Protein AF-A0A944A9G7-F1 (afdb_monomer_lite)

Secondary structure (DSSP, 8-state):
--HHHHHHHHHHHHHHHHHHHHHHHS--HHHHHHHHHSTTHHHHHHHHHHHHHHHH-GGGHHHHHHHHHHTHHHHHHHHHHGGG--SSS--THHHHHHHHHHHHHHHHHHHH-HHHHHHHHHHHHHHHT-

Foldseek 3Di:
DDPVLVVLLVLLLVLQQLLLVLLVQVPPVVSVVVCVVPPCVSVVVSVVLSVCCVPVPVPQSNQLSVLSVLSNQLSVLCVVLVVVDDPDDDDPSVVVNVVSVVSNVSSVCCNVCVVVVVVVVVVVVVVVVD

pLDDT: mean 78.4, std 8.63, range [53.16, 88.94]

Structure (mmCIF, N/CA/C/O backbone):
data_AF-A0A944A9G7-F1
#
_entry.id   AF-A0A944A9G7-F1
#
loop_
_atom_site.group_PDB
_atom_site.id
_atom_site.type_symbol
_atom_site.label_atom_id
_atom_site.label_alt_id
_atom_site.label_comp_id
_atom_site.label_asym_id
_atom_site.label_entity_id
_atom_site.label_seq_id
_atom_site.pdbx_PDB_ins_code
_atom_site.Cartn_x
_atom_site.Cartn_y
_atom_site.Cartn_z
_atom_site.occupancy
_atom_site.B_iso_or_equiv
_atom_site.auth_seq_id
_atom_site.auth_comp_id
_atom_site.auth_asym_id
_atom_site.auth_atom_id
_atom_site.pdbx_PDB_model_num
ATOM 1 N N . MET A 1 1 ? 17.411 5.185 17.569 1.00 58.44 1 MET A N 1
ATOM 2 C CA . MET A 1 1 ? 16.848 4.687 16.290 1.00 58.44 1 MET A CA 1
ATOM 3 C C . MET A 1 1 ? 16.999 5.786 15.246 1.00 58.44 1 MET A C 1
ATOM 5 O O . MET A 1 1 ? 16.689 6.924 15.556 1.00 58.44 1 MET A O 1
ATOM 9 N N . ASN A 1 2 ? 17.553 5.485 14.067 1.00 80.62 2 ASN A N 1
ATOM 10 C CA . ASN A 1 2 ? 17.915 6.496 13.061 1.00 80.62 2 ASN A CA 1
ATOM 11 C C . ASN A 1 2 ? 16.661 7.171 12.461 1.00 80.62 2 ASN A C 1
ATOM 13 O O . ASN A 1 2 ? 15.712 6.462 12.126 1.00 80.62 2 ASN A O 1
ATOM 17 N N . CYS A 1 3 ? 16.662 8.500 12.279 1.00 79.81 3 CYS A N 1
ATOM 18 C CA . CYS A 1 3 ? 15.492 9.278 11.823 1.00 79.81 3 CYS A CA 1
ATOM 19 C C . CYS A 1 3 ? 14.897 8.744 10.501 1.00 79.81 3 CYS A C 1
ATOM 21 O O . CYS A 1 3 ? 13.689 8.560 10.375 1.00 79.81 3 CYS A O 1
ATOM 23 N N . LYS A 1 4 ? 15.762 8.341 9.558 1.00 79.88 4 LYS A N 1
ATOM 24 C CA . LYS A 1 4 ? 15.356 7.698 8.296 1.00 79.88 4 LYS A CA 1
ATOM 25 C C . LYS A 1 4 ? 14.558 6.407 8.507 1.00 79.88 4 LYS A C 1
ATOM 27 O O . LYS A 1 4 ? 13.563 6.188 7.832 1.00 79.88 4 LYS A O 1
ATOM 32 N N . LYS A 1 5 ? 14.969 5.565 9.461 1.00 80.06 5 LYS A N 1
ATOM 33 C CA . LYS A 1 5 ? 14.304 4.286 9.750 1.00 80.06 5 LYS A CA 1
ATOM 34 C C . LYS A 1 5 ? 12.924 4.510 10.368 1.00 80.06 5 LYS A C 1
ATOM 36 O O . LYS A 1 5 ? 11.987 3.814 10.000 1.00 80.06 5 LYS A O 1
ATOM 41 N N . LEU A 1 6 ? 12.801 5.494 11.264 1.00 84.56 6 LEU A N 1
ATOM 42 C CA . LEU A 1 6 ? 11.517 5.883 11.854 1.00 84.56 6 LEU A CA 1
ATOM 43 C C . LEU A 1 6 ? 10.536 6.352 10.769 1.00 84.56 6 LEU A C 1
ATOM 45 O O . LEU A 1 6 ? 9.399 5.891 10.735 1.00 84.56 6 LEU A O 1
ATOM 49 N N . LEU A 1 7 ? 11.004 7.199 9.847 1.00 86.50 7 LEU A N 1
ATOM 50 C CA . LEU A 1 7 ? 10.200 7.673 8.723 1.00 86.50 7 LEU A CA 1
ATOM 51 C C . LEU A 1 7 ? 9.721 6.514 7.839 1.00 86.50 7 LEU A C 1
ATOM 53 O O . LEU A 1 7 ? 8.541 6.439 7.521 1.00 86.50 7 LEU A O 1
ATOM 57 N N . THR A 1 8 ? 10.598 5.573 7.475 1.00 84.12 8 THR A N 1
ATOM 58 C CA . THR A 1 8 ? 10.186 4.429 6.645 1.00 84.12 8 THR A CA 1
ATOM 59 C C . THR A 1 8 ? 9.179 3.529 7.361 1.00 84.12 8 THR A C 1
ATOM 61 O O . THR A 1 8 ? 8.2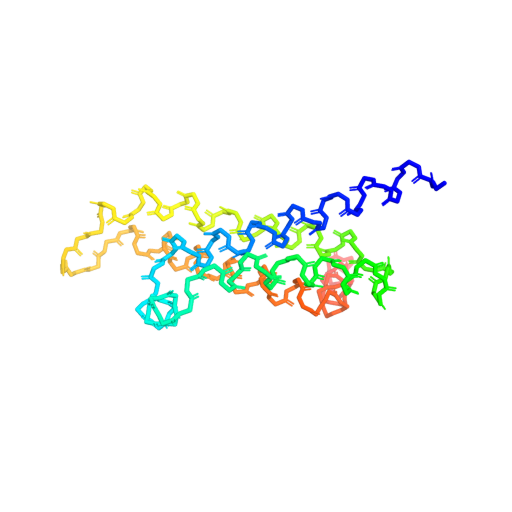31 3.067 6.736 1.00 84.12 8 THR A O 1
ATOM 64 N N . VAL A 1 9 ? 9.342 3.302 8.667 1.00 86.25 9 VAL A N 1
ATOM 65 C CA . VAL A 1 9 ? 8.376 2.537 9.475 1.00 86.25 9 VAL A CA 1
ATOM 66 C C . VAL A 1 9 ? 7.010 3.216 9.482 1.00 86.25 9 VAL A C 1
ATOM 68 O O . VAL A 1 9 ? 6.001 2.555 9.255 1.00 86.25 9 VAL A O 1
ATOM 71 N N . PHE A 1 10 ? 6.982 4.533 9.682 1.00 88.88 10 PHE A N 1
ATOM 72 C CA . PHE A 1 10 ? 5.751 5.315 9.640 1.00 88.88 10 PHE A CA 1
ATOM 73 C C . PHE A 1 10 ? 5.061 5.228 8.271 1.00 88.88 10 PHE A C 1
ATOM 75 O O . PHE A 1 10 ? 3.865 4.964 8.200 1.00 88.88 10 PHE A O 1
ATOM 82 N N . LEU A 1 11 ? 5.820 5.361 7.180 1.00 88.94 11 LEU A N 1
ATOM 83 C CA . LEU A 1 11 ? 5.282 5.248 5.822 1.00 88.94 11 LEU A CA 1
ATOM 84 C C . LEU A 1 11 ? 4.752 3.839 5.507 1.00 88.94 11 LEU A C 1
ATOM 86 O O . LEU A 1 11 ? 3.742 3.708 4.825 1.00 88.94 11 LEU A O 1
ATOM 90 N N . VAL A 1 12 ? 5.392 2.781 6.017 1.00 86.81 12 VAL A N 1
ATOM 91 C CA . VAL A 1 12 ? 4.894 1.401 5.866 1.00 86.81 12 VAL A CA 1
ATOM 92 C C . VAL A 1 12 ? 3.622 1.171 6.673 1.00 86.81 12 VAL A C 1
ATOM 94 O O . VAL A 1 12 ? 2.711 0.509 6.183 1.00 86.81 12 VAL A O 1
ATOM 97 N N . ALA A 1 13 ? 3.538 1.722 7.886 1.00 88.31 13 ALA A N 1
ATOM 98 C CA . ALA A 1 13 ? 2.310 1.675 8.667 1.00 88.31 13 ALA A CA 1
ATOM 99 C C . ALA A 1 13 ? 1.168 2.338 7.890 1.00 88.31 13 ALA A C 1
ATOM 101 O O . ALA A 1 13 ? 0.152 1.699 7.627 1.00 88.31 13 ALA A O 1
ATOM 102 N N . LEU A 1 14 ? 1.376 3.576 7.428 1.00 88.50 14 LEU A N 1
ATOM 103 C CA . LEU A 1 14 ? 0.407 4.284 6.593 1.00 88.50 14 LEU A CA 1
ATOM 104 C C . LEU A 1 14 ? 0.000 3.471 5.359 1.00 88.50 14 LEU A C 1
ATOM 106 O O . LEU A 1 14 ? -1.189 3.349 5.094 1.00 88.50 14 LEU A O 1
ATOM 110 N N . ALA A 1 15 ? 0.952 2.844 4.662 1.00 87.62 15 ALA A N 1
ATOM 111 C CA . ALA A 1 15 ? 0.675 1.983 3.514 1.00 87.62 15 ALA A CA 1
ATOM 112 C C . ALA A 1 15 ? -0.285 0.825 3.840 1.00 87.62 15 ALA A C 1
ATOM 114 O O . ALA A 1 15 ? -1.219 0.574 3.081 1.00 87.62 15 ALA A O 1
ATOM 115 N N . TRP A 1 16 ? -0.100 0.132 4.967 1.00 88.50 16 TRP A N 1
ATOM 116 C CA . TRP A 1 16 ? -0.999 -0.952 5.382 1.00 88.50 16 TRP A CA 1
ATOM 117 C C . TRP A 1 16 ? -2.385 -0.459 5.777 1.00 88.50 16 TRP A C 1
ATOM 119 O O . TRP A 1 16 ? -3.383 -1.079 5.412 1.00 88.50 16 TRP A O 1
ATOM 129 N N . PHE A 1 17 ? -2.454 0.661 6.493 1.00 87.69 17 PHE A N 1
ATOM 130 C CA . PHE A 1 17 ? -3.729 1.280 6.843 1.00 87.69 17 PHE A CA 1
ATOM 131 C C . PHE A 1 17 ? -4.468 1.802 5.603 1.00 87.69 17 PHE A C 1
ATOM 133 O O . PHE A 1 17 ? -5.687 1.667 5.523 1.00 87.69 17 PHE A O 1
ATOM 140 N N . TRP A 1 18 ? -3.750 2.305 4.597 1.00 85.31 18 TRP A N 1
ATOM 141 C CA . TRP A 1 18 ? -4.332 2.672 3.306 1.00 85.31 18 TRP A CA 1
ATOM 142 C C . TRP A 1 18 ? -4.824 1.469 2.517 1.00 85.31 18 TRP A C 1
ATOM 144 O O . TRP A 1 18 ? -5.927 1.526 1.990 1.00 85.31 18 TRP A O 1
ATOM 154 N N . ALA A 1 19 ? -4.076 0.368 2.480 1.00 82.12 19 ALA A N 1
ATOM 155 C CA . ALA A 1 19 ? -4.548 -0.861 1.847 1.00 82.12 19 ALA A CA 1
ATOM 156 C C . ALA A 1 19 ? -5.839 -1.377 2.511 1.00 82.12 19 ALA A C 1
ATOM 158 O O . ALA A 1 19 ? -6.777 -1.766 1.823 1.00 82.12 19 ALA A O 1
ATOM 159 N N . ALA A 1 20 ? -5.930 -1.318 3.845 1.00 83.12 20 ALA A N 1
ATOM 160 C CA . ALA A 1 20 ? -7.163 -1.660 4.553 1.00 83.12 20 ALA A CA 1
ATOM 161 C C . ALA A 1 20 ? -8.318 -0.698 4.237 1.00 83.12 20 ALA A C 1
ATOM 163 O O . ALA A 1 20 ? -9.444 -1.156 4.053 1.00 83.12 20 ALA A O 1
ATOM 164 N N . TYR A 1 21 ? -8.051 0.607 4.141 1.00 81.38 21 TYR A N 1
ATOM 165 C CA . TYR A 1 21 ? -9.037 1.605 3.719 1.00 81.38 21 TYR A CA 1
ATOM 166 C C . TYR A 1 21 ? -9.530 1.365 2.287 1.00 81.38 21 TYR A C 1
ATOM 168 O O . TYR A 1 21 ? -10.729 1.417 2.024 1.00 81.38 21 TYR A O 1
ATOM 176 N N . GLU A 1 22 ? -8.625 1.064 1.361 1.00 76.62 22 GLU A N 1
ATOM 177 C CA . GLU A 1 22 ? -8.954 0.786 -0.033 1.00 76.62 22 GLU A CA 1
ATOM 178 C C . GLU A 1 22 ? -9.822 -0.476 -0.147 1.00 76.62 22 GLU A C 1
ATOM 180 O O . GLU A 1 22 ? -10.922 -0.424 -0.693 1.00 76.62 22 GLU A O 1
ATOM 185 N N . CYS A 1 23 ? -9.431 -1.566 0.517 1.00 76.00 23 CYS A N 1
ATOM 186 C CA . CYS A 1 23 ? -10.246 -2.780 0.594 1.00 76.00 23 CYS A CA 1
ATOM 187 C C . CYS A 1 23 ? -11.623 -2.549 1.251 1.00 76.00 23 CYS A C 1
ATOM 189 O O . CYS A 1 23 ? -12.580 -3.243 0.918 1.00 76.00 23 CYS A O 1
ATOM 191 N N . HIS A 1 24 ? -11.744 -1.575 2.161 1.00 74.69 24 HIS A N 1
ATOM 192 C CA . HIS A 1 24 ? -13.022 -1.186 2.768 1.00 74.69 24 HIS A CA 1
ATOM 193 C C . HIS A 1 24 ? -13.893 -0.356 1.813 1.00 74.69 24 HIS A C 1
ATOM 195 O O . HIS A 1 24 ? -15.112 -0.472 1.822 1.00 74.69 24 HIS A O 1
ATOM 201 N N . THR A 1 25 ? -13.284 0.503 0.997 1.00 71.50 25 THR A N 1
ATOM 202 C CA . THR A 1 25 ? -14.000 1.486 0.166 1.00 71.50 25 THR A CA 1
ATOM 203 C C . THR A 1 25 ? -14.350 0.985 -1.227 1.00 71.50 25 THR A C 1
ATOM 205 O O . THR A 1 25 ? -15.370 1.402 -1.779 1.00 71.50 25 THR A O 1
ATOM 208 N N . ILE A 1 26 ? -13.548 0.089 -1.808 1.00 65.94 26 ILE A N 1
ATOM 209 C CA . ILE A 1 26 ? -13.808 -0.425 -3.157 1.00 65.94 26 ILE A CA 1
ATOM 210 C C . ILE A 1 26 ? -15.098 -1.245 -3.194 1.00 65.94 26 ILE A C 1
ATOM 212 O O . ILE A 1 26 ? -15.784 -1.227 -4.216 1.00 65.94 26 ILE A O 1
ATOM 216 N N . GLY A 1 27 ? -15.513 -1.867 -2.085 1.00 56.41 27 GLY A N 1
ATOM 217 C CA . GLY A 1 27 ? -16.805 -2.554 -2.009 1.00 56.41 27 GLY A CA 1
ATOM 218 C C . GLY A 1 27 ? -16.973 -3.552 -3.155 1.00 56.41 27 GLY A C 1
ATOM 219 O O . GLY A 1 27 ? -17.962 -3.500 -3.886 1.00 56.41 27 GLY A O 1
ATOM 220 N N . ILE A 1 28 ? -15.940 -4.372 -3.383 1.00 62.75 28 ILE A N 1
ATOM 221 C CA . ILE A 1 28 ? -16.060 -5.586 -4.193 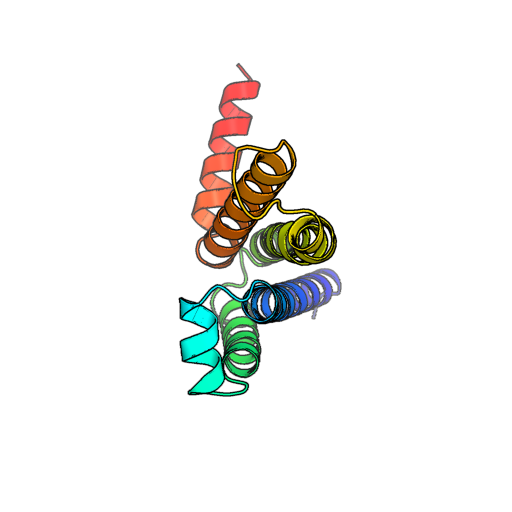1.00 62.75 28 ILE A CA 1
ATOM 222 C C . ILE A 1 28 ? -16.975 -6.508 -3.393 1.00 62.75 28 ILE A C 1
ATOM 224 O O . ILE A 1 28 ? -16.682 -6.760 -2.226 1.00 62.75 28 ILE A O 1
ATOM 228 N N . ASP A 1 29 ? -18.030 -7.046 -4.002 1.00 56.47 29 ASP A N 1
ATOM 229 C CA . ASP A 1 29 ? -19.043 -7.858 -3.305 1.00 56.47 29 ASP A CA 1
ATOM 230 C C . ASP A 1 29 ? -18.441 -8.981 -2.439 1.00 56.47 29 ASP A C 1
ATOM 232 O O . ASP A 1 29 ? -18.927 -9.277 -1.348 1.00 56.47 29 ASP A O 1
ATOM 236 N N . VAL A 1 30 ? -17.321 -9.561 -2.885 1.00 55.72 30 VAL A N 1
ATOM 237 C CA . VAL A 1 30 ? -16.555 -10.578 -2.147 1.00 55.72 30 VAL A CA 1
ATOM 238 C C . VAL A 1 30 ? -15.970 -10.032 -0.837 1.00 55.72 30 VAL A C 1
ATOM 240 O O . VAL A 1 30 ? -16.065 -10.687 0.203 1.00 55.72 30 VAL A O 1
ATOM 243 N N . PHE A 1 31 ? -15.381 -8.834 -0.862 1.00 57.94 31 PHE A N 1
ATOM 244 C CA . PHE A 1 31 ? -14.862 -8.180 0.340 1.00 57.94 31 PHE A CA 1
ATOM 245 C C . PHE A 1 31 ? -15.994 -7.638 1.211 1.00 57.94 31 PHE A C 1
ATOM 247 O O . PHE A 1 31 ? -15.907 -7.754 2.427 1.00 57.94 31 PHE A O 1
ATOM 254 N N . ASP A 1 32 ? -17.084 -7.148 0.622 1.00 61.41 32 ASP A N 1
ATOM 255 C CA . ASP A 1 32 ? -18.271 -6.682 1.345 1.00 61.41 32 ASP A CA 1
ATOM 256 C C . ASP A 1 32 ? -18.931 -7.800 2.161 1.00 61.41 32 ASP A C 1
ATOM 258 O O . ASP A 1 32 ? -19.330 -7.597 3.311 1.00 61.41 32 ASP A O 1
ATOM 262 N N . MET A 1 33 ? -19.014 -9.009 1.601 1.00 60.53 33 MET A N 1
ATOM 263 C CA . MET A 1 33 ? -19.556 -10.177 2.296 1.00 60.53 33 MET A CA 1
ATOM 264 C C . MET A 1 33 ? -18.661 -10.602 3.470 1.00 60.53 33 MET A C 1
ATOM 266 O O . MET A 1 33 ? -19.159 -10.910 4.556 1.00 60.53 33 MET A O 1
ATOM 270 N N . LEU A 1 34 ? -17.338 -10.554 3.278 1.00 62.16 34 LEU A N 1
ATOM 271 C CA . LEU A 1 34 ? -16.345 -10.818 4.322 1.00 62.16 34 LEU A CA 1
ATOM 272 C C . LEU A 1 34 ? -16.389 -9.747 5.430 1.00 62.16 34 LEU A C 1
ATOM 274 O O . LEU A 1 34 ? -16.394 -10.077 6.615 1.00 62.16 34 LEU A O 1
ATOM 278 N N . LEU A 1 35 ? -16.478 -8.471 5.048 1.00 63.28 35 LEU A N 1
ATOM 279 C CA . LEU A 1 35 ? -16.509 -7.312 5.941 1.00 63.28 35 LEU A CA 1
ATOM 280 C C . LEU A 1 35 ? -17.774 -7.264 6.795 1.00 63.28 35 LEU A C 1
ATOM 282 O O . LEU A 1 35 ? -17.695 -6.960 7.984 1.00 63.28 35 LEU A O 1
ATOM 286 N N . LYS A 1 36 ? -18.930 -7.614 6.218 1.00 64.06 36 LYS A N 1
ATOM 287 C CA . LYS A 1 36 ? -20.194 -7.750 6.959 1.00 64.06 36 LYS A CA 1
ATOM 288 C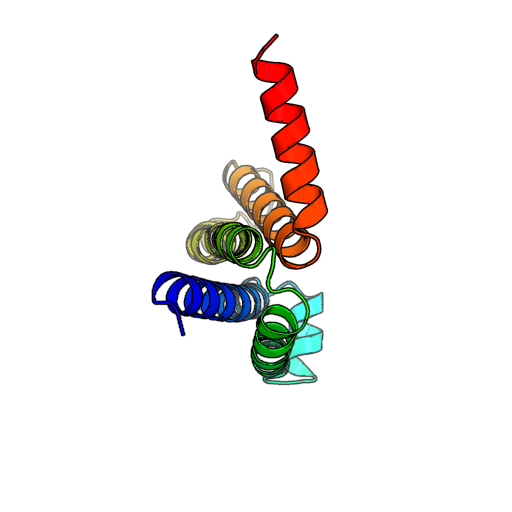 C . LYS A 1 36 ? -20.146 -8.897 7.967 1.00 64.06 36 LYS A C 1
ATOM 290 O O . LYS A 1 36 ? -20.745 -8.795 9.034 1.00 64.06 36 LYS A O 1
ATOM 295 N N . ARG A 1 37 ? -19.437 -9.986 7.648 1.00 67.94 37 ARG A N 1
ATOM 296 C CA . ARG A 1 37 ? -19.265 -11.141 8.545 1.00 67.94 37 ARG A CA 1
ATOM 297 C C . ARG A 1 37 ? -18.274 -10.854 9.675 1.00 67.94 37 ARG A C 1
ATOM 299 O O . ARG A 1 37 ? -18.456 -11.366 10.776 1.00 67.94 37 ARG A O 1
ATOM 306 N N . PHE A 1 38 ? -17.254 -10.041 9.411 1.00 70.12 38 PHE A N 1
ATOM 307 C CA . PHE A 1 38 ? -16.193 -9.727 10.360 1.00 70.12 38 PHE A CA 1
ATOM 308 C C . PHE A 1 38 ? -15.852 -8.227 10.371 1.00 70.12 38 PHE A C 1
ATOM 310 O O . PHE A 1 38 ? -14.831 -7.803 9.811 1.00 70.12 38 PHE A O 1
ATOM 317 N N . PRO A 1 39 ? -16.680 -7.403 11.034 1.00 69.38 39 PRO A N 1
ATOM 318 C CA . PRO A 1 39 ? -16.463 -5.965 11.083 1.00 69.38 39 PRO A CA 1
ATOM 319 C C . PRO A 1 39 ? -15.127 -5.646 11.767 1.00 69.38 39 PRO A C 1
ATOM 321 O O . PRO A 1 39 ? -14.822 -6.141 12.849 1.00 69.38 39 PRO A O 1
ATOM 324 N N . GLY A 1 40 ? -14.305 -4.819 11.118 1.00 71.81 40 GLY A N 1
AT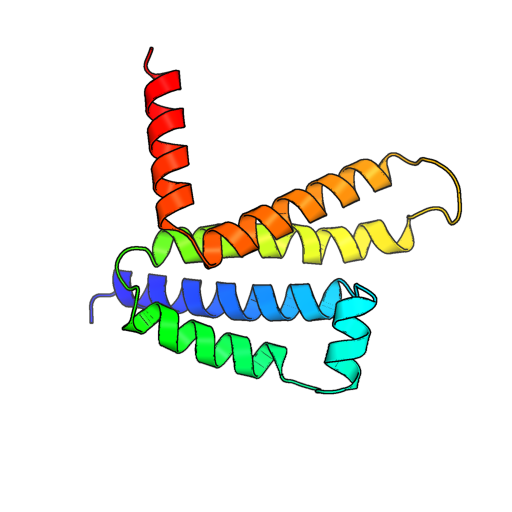OM 325 C CA . GLY A 1 40 ? -13.027 -4.354 11.666 1.00 71.81 40 GLY A CA 1
ATOM 326 C C . GLY A 1 40 ? -11.808 -5.248 11.397 1.00 71.81 40 GLY A C 1
ATOM 327 O O . GLY A 1 40 ? -10.686 -4.806 11.646 1.00 71.81 40 GLY A O 1
ATOM 328 N N . GLN A 1 41 ? -11.972 -6.452 10.833 1.00 79.50 41 GLN A N 1
ATOM 329 C CA . GLN A 1 41 ? -10.844 -7.368 10.595 1.00 79.50 41 GLN A CA 1
ATOM 330 C C . GLN A 1 41 ? -9.752 -6.785 9.689 1.00 79.50 41 GLN A C 1
ATOM 332 O O . GLN A 1 41 ? -8.575 -7.014 9.956 1.00 79.50 41 GLN A O 1
ATOM 337 N N . LEU A 1 42 ? -10.104 -5.992 8.669 1.00 79.50 42 LEU A N 1
ATOM 338 C CA . LEU A 1 42 ? -9.110 -5.355 7.790 1.00 79.50 42 LEU A CA 1
ATOM 339 C C . LEU A 1 42 ? -8.183 -4.400 8.554 1.00 79.50 42 LEU A C 1
ATOM 341 O O . LEU A 1 42 ? -6.983 -4.372 8.297 1.00 79.50 42 LEU A O 1
ATOM 345 N N . TRP A 1 43 ? -8.717 -3.660 9.526 1.00 84.31 43 TRP A N 1
ATOM 346 C CA . TRP A 1 43 ? -7.942 -2.725 10.345 1.00 84.31 43 TRP A CA 1
ATOM 347 C C . TRP A 1 43 ? -7.021 -3.457 11.324 1.00 84.31 43 TRP A C 1
ATOM 349 O O . TRP A 1 43 ? -5.862 -3.080 11.491 1.00 84.31 43 TRP A O 1
ATOM 359 N N . ILE A 1 44 ? -7.507 -4.552 11.918 1.00 85.38 44 ILE A N 1
ATOM 360 C CA . ILE A 1 44 ? -6.686 -5.437 12.758 1.00 85.38 44 ILE A CA 1
ATOM 361 C C . ILE A 1 44 ? -5.561 -6.050 11.916 1.00 85.38 44 ILE A C 1
ATOM 363 O O . ILE A 1 44 ? -4.399 -6.036 12.321 1.00 85.38 44 ILE A O 1
ATOM 367 N N . MET A 1 45 ? -5.888 -6.529 10.716 1.00 83.56 45 MET A N 1
ATOM 368 C CA . MET A 1 45 ? -4.924 -7.098 9.783 1.00 83.56 45 MET A CA 1
ATOM 369 C C . MET A 1 45 ? -3.873 -6.066 9.358 1.00 83.56 45 MET A C 1
ATOM 371 O O . MET A 1 45 ? -2.692 -6.399 9.345 1.00 83.56 45 MET A O 1
ATOM 375 N N . ALA A 1 46 ? -4.249 -4.809 9.102 1.00 85.94 46 ALA A N 1
ATOM 376 C CA . ALA A 1 46 ? -3.291 -3.733 8.835 1.00 85.94 46 ALA A CA 1
ATOM 377 C C . ALA A 1 46 ? -2.318 -3.512 10.003 1.00 85.94 46 ALA A C 1
ATOM 379 O O . ALA A 1 46 ? -1.112 -3.377 9.780 1.00 85.94 46 ALA A O 1
ATOM 380 N N . GLY A 1 47 ? -2.808 -3.532 11.246 1.00 86.75 47 GLY A N 1
ATOM 381 C CA . GLY A 1 47 ? -1.961 -3.434 12.438 1.00 86.75 47 GLY A CA 1
ATOM 382 C C . GLY A 1 47 ? -0.975 -4.601 12.555 1.00 86.75 47 GLY A C 1
ATOM 383 O O . GLY A 1 47 ? 0.230 -4.391 12.717 1.00 86.75 47 GLY A O 1
ATOM 384 N N . VAL A 1 48 ? -1.465 -5.833 12.393 1.00 86.31 48 VAL A N 1
ATOM 385 C CA . VAL A 1 48 ? -0.638 -7.051 12.433 1.00 86.31 48 VAL A CA 1
ATOM 386 C C . VAL A 1 48 ? 0.400 -7.051 11.308 1.00 86.31 48 VAL A C 1
ATOM 388 O O . VAL A 1 48 ? 1.580 -7.300 11.557 1.00 86.31 48 VAL A O 1
ATOM 391 N N . LEU A 1 49 ? 0.003 -6.720 10.078 1.00 85.81 49 LEU A N 1
ATOM 392 C CA . LEU A 1 49 ? 0.901 -6.674 8.923 1.00 85.81 49 LEU A CA 1
ATOM 393 C C . LEU A 1 49 ? 1.935 -5.555 9.047 1.00 85.81 49 LEU A C 1
ATOM 395 O O . LEU A 1 49 ? 3.095 -5.763 8.691 1.00 85.81 49 LEU A O 1
ATOM 399 N N . THR A 1 50 ? 1.576 -4.407 9.624 1.00 86.62 50 THR A N 1
ATOM 400 C CA . THR A 1 50 ? 2.536 -3.345 9.957 1.00 86.62 50 THR A CA 1
ATOM 401 C C . THR A 1 50 ? 3.615 -3.870 10.898 1.00 86.62 50 THR A C 1
ATOM 403 O O . THR A 1 50 ? 4.803 -3.764 10.596 1.00 86.62 50 THR A O 1
ATOM 406 N N . TYR A 1 51 ? 3.219 -4.502 12.004 1.00 86.44 51 TYR A N 1
ATOM 407 C CA . TYR A 1 51 ? 4.159 -5.066 12.972 1.00 86.44 51 TYR A CA 1
ATOM 408 C C . TYR A 1 51 ? 5.066 -6.132 12.338 1.00 86.44 51 TYR A C 1
ATOM 410 O O . TYR A 1 51 ? 6.294 -6.051 12.432 1.00 86.44 51 TYR A O 1
ATOM 418 N N . LEU A 1 52 ? 4.469 -7.096 11.627 1.00 84.44 52 LEU A N 1
ATOM 419 C CA . LEU A 1 52 ? 5.200 -8.174 10.965 1.00 84.44 52 LEU A CA 1
ATOM 420 C C . LEU A 1 52 ? 6.175 -7.636 9.918 1.00 84.44 52 LEU A C 1
ATOM 422 O O . LEU A 1 52 ? 7.332 -8.039 9.901 1.00 84.44 52 LEU A O 1
ATOM 426 N N . THR A 1 53 ? 5.759 -6.698 9.067 1.00 82.75 53 THR A N 1
ATOM 427 C CA . THR A 1 53 ? 6.643 -6.161 8.023 1.00 82.75 53 THR A CA 1
ATOM 428 C C . THR A 1 53 ? 7.815 -5.373 8.589 1.00 82.75 53 THR A C 1
ATOM 430 O O . THR A 1 53 ? 8.939 -5.554 8.119 1.00 82.75 53 THR A O 1
ATOM 433 N N . VAL A 1 54 ? 7.589 -4.560 9.622 1.00 84.38 54 VAL A N 1
ATOM 434 C CA . VAL A 1 54 ? 8.636 -3.757 10.268 1.00 84.38 54 VAL A CA 1
ATOM 435 C C . VAL A 1 54 ? 9.690 -4.632 10.947 1.00 84.38 54 VAL A C 1
ATOM 437 O O . VAL A 1 54 ? 10.881 -4.320 10.873 1.00 84.38 54 VAL A O 1
ATOM 440 N N . ILE A 1 55 ? 9.272 -5.726 11.588 1.00 81.75 55 ILE A N 1
ATOM 441 C CA . ILE A 1 55 ? 10.172 -6.586 12.367 1.00 81.75 55 ILE A CA 1
ATOM 442 C C . ILE A 1 55 ? 10.803 -7.678 11.507 1.00 81.75 55 ILE A C 1
ATOM 444 O O . ILE A 1 55 ? 12.016 -7.869 11.562 1.00 81.75 55 ILE A O 1
ATOM 448 N N . TRP A 1 56 ? 10.008 -8.379 10.699 1.00 74.69 56 TRP A N 1
ATOM 449 C CA . TRP A 1 56 ? 10.468 -9.553 9.954 1.00 74.69 56 TRP A CA 1
ATOM 450 C C . TRP A 1 56 ? 11.089 -9.203 8.603 1.00 74.69 56 TRP A C 1
ATOM 452 O O . TRP A 1 56 ? 11.923 -9.955 8.102 1.00 74.69 56 TRP A O 1
ATOM 462 N N . MET A 1 57 ? 10.716 -8.073 7.990 1.00 75.00 57 MET A N 1
ATOM 463 C CA . MET A 1 57 ? 11.181 -7.701 6.645 1.00 75.00 57 MET A CA 1
ATOM 464 C C . MET A 1 57 ? 11.716 -6.259 6.560 1.00 75.00 57 MET A C 1
ATOM 466 O O . MET A 1 57 ? 11.291 -5.484 5.697 1.00 75.00 57 MET A O 1
ATOM 470 N N . PRO A 1 58 ? 12.715 -5.887 7.388 1.00 75.25 58 PRO A N 1
ATOM 471 C CA . PRO A 1 58 ? 13.184 -4.507 7.503 1.00 75.25 58 PRO A CA 1
ATOM 472 C C . PRO A 1 58 ? 13.963 -3.995 6.280 1.00 75.25 58 PRO A C 1
ATOM 474 O O . PRO A 1 58 ? 14.114 -2.785 6.116 1.00 75.25 58 PRO A O 1
ATOM 477 N N . LYS A 1 59 ? 14.486 -4.887 5.427 1.00 76.69 59 LYS A N 1
ATOM 478 C CA . LYS A 1 59 ? 15.350 -4.508 4.294 1.00 76.69 59 LYS A CA 1
ATOM 479 C C . LYS A 1 59 ? 14.591 -3.820 3.154 1.00 76.69 59 LYS A C 1
ATOM 481 O O . LYS A 1 59 ? 15.171 -2.982 2.475 1.00 76.69 59 LYS A O 1
ATOM 486 N N . ASN A 1 60 ? 13.296 -4.106 3.000 1.00 81.12 60 ASN A N 1
ATOM 487 C CA . ASN A 1 60 ? 12.507 -3.681 1.836 1.00 81.12 60 ASN A CA 1
ATOM 488 C C . ASN A 1 60 ? 11.347 -2.749 2.230 1.00 81.12 60 ASN A C 1
ATOM 490 O O . ASN A 1 60 ? 10.343 -2.652 1.522 1.00 81.12 60 ASN A O 1
ATOM 494 N N . LEU A 1 61 ? 11.457 -2.080 3.384 1.00 82.12 61 LEU A N 1
ATOM 495 C CA . LEU A 1 61 ? 10.396 -1.220 3.918 1.00 82.12 61 LEU A CA 1
ATOM 496 C C . LEU A 1 61 ? 10.082 -0.043 2.989 1.00 82.12 61 LEU A C 1
ATOM 498 O O . LEU A 1 61 ? 8.919 0.289 2.800 1.00 82.12 61 LEU A O 1
ATOM 502 N N . LEU A 1 62 ? 11.098 0.555 2.364 1.00 83.69 62 LEU A N 1
ATOM 503 C CA . LEU A 1 62 ? 10.891 1.684 1.456 1.00 83.69 62 LEU A CA 1
ATOM 504 C C . LEU A 1 62 ? 10.095 1.272 0.214 1.00 83.69 62 LEU A C 1
ATOM 506 O O . LEU A 1 62 ? 9.121 1.933 -0.132 1.00 83.69 62 LEU A O 1
ATOM 510 N N . THR A 1 63 ? 10.461 0.151 -0.410 1.00 84.50 63 THR A N 1
ATOM 511 C CA . THR A 1 63 ? 9.725 -0.411 -1.546 1.00 84.50 63 THR A CA 1
ATOM 512 C C . THR A 1 63 ? 8.276 -0.682 -1.156 1.00 84.50 63 THR A C 1
ATOM 514 O O . THR A 1 63 ? 7.374 -0.243 -1.856 1.00 84.50 63 THR A O 1
ATOM 517 N N . ARG A 1 64 ? 8.021 -1.304 0.005 1.00 86.12 64 ARG A N 1
ATOM 518 C CA . ARG A 1 64 ? 6.647 -1.527 0.497 1.00 86.12 64 ARG A CA 1
ATOM 519 C C . ARG A 1 64 ? 5.868 -0.226 0.683 1.00 86.12 64 ARG A C 1
ATOM 521 O O . ARG A 1 64 ? 4.719 -0.155 0.263 1.00 86.12 64 ARG A O 1
ATOM 528 N N . ALA A 1 65 ? 6.486 0.791 1.282 1.00 84.38 65 ALA A N 1
ATOM 529 C CA . ALA A 1 65 ? 5.861 2.097 1.472 1.00 84.38 65 ALA A CA 1
ATOM 530 C C . ALA A 1 65 ? 5.462 2.739 0.135 1.00 84.38 65 ALA A C 1
ATOM 532 O O . ALA A 1 65 ? 4.344 3.227 0.001 1.00 84.38 65 ALA A O 1
ATOM 533 N N . ILE A 1 66 ? 6.342 2.681 -0.871 1.00 86.12 66 ILE A N 1
ATOM 534 C CA . ILE A 1 66 ? 6.055 3.187 -2.221 1.00 86.12 66 ILE A CA 1
ATOM 535 C C . ILE A 1 66 ? 4.917 2.388 -2.864 1.00 86.12 66 ILE A C 1
ATOM 537 O O . ILE A 1 66 ? 4.004 2.975 -3.433 1.00 86.12 66 ILE A O 1
ATOM 541 N N . MET A 1 67 ? 4.926 1.059 -2.729 1.00 87.62 67 MET A N 1
ATOM 542 C CA . MET A 1 67 ? 3.858 0.202 -3.252 1.00 87.62 67 MET A CA 1
ATOM 543 C C . MET A 1 67 ? 2.495 0.496 -2.608 1.00 87.62 67 MET A C 1
ATOM 545 O O . MET A 1 67 ? 1.474 0.410 -3.284 1.00 87.62 67 MET A O 1
ATOM 549 N N . GLY A 1 68 ? 2.475 0.945 -1.351 1.00 82.19 68 GLY A N 1
ATOM 550 C CA . GLY A 1 68 ? 1.266 1.444 -0.692 1.00 82.19 68 GLY A CA 1
ATOM 551 C C . GLY A 1 68 ? 0.653 2.687 -1.337 1.00 82.19 68 GLY A C 1
ATOM 552 O O . GLY A 1 68 ? -0.558 2.859 -1.280 1.00 82.19 68 GLY A O 1
ATOM 553 N N . ILE A 1 69 ? 1.445 3.531 -2.007 1.00 81.94 69 ILE A N 1
ATOM 554 C CA . ILE A 1 69 ? 0.923 4.706 -2.730 1.00 81.94 69 ILE A CA 1
ATOM 555 C C . ILE A 1 69 ? 0.057 4.261 -3.915 1.00 81.94 69 ILE A C 1
ATOM 557 O O . ILE A 1 69 ? -0.976 4.866 -4.194 1.00 81.94 69 ILE A O 1
ATOM 561 N N . PHE A 1 70 ? 0.429 3.162 -4.577 1.00 81.38 70 PHE A N 1
ATOM 562 C CA . PHE A 1 70 ? -0.358 2.598 -5.675 1.00 81.38 70 PHE A CA 1
ATOM 563 C C . PHE A 1 70 ? -1.723 2.065 -5.224 1.00 81.38 70 PHE A C 1
ATOM 565 O O . PHE A 1 70 ? -2.623 1.997 -6.050 1.00 81.38 70 PHE A O 1
ATOM 572 N N . MET A 1 71 ? -1.899 1.761 -3.932 1.00 77.19 71 MET A N 1
ATOM 573 C CA . MET A 1 71 ? -3.198 1.408 -3.340 1.00 77.19 71 MET A CA 1
ATOM 574 C C . MET A 1 71 ? -4.083 2.635 -3.069 1.00 77.19 71 MET A C 1
ATOM 576 O O . MET A 1 71 ? -5.275 2.494 -2.836 1.00 77.19 71 MET A O 1
ATOM 580 N N . LEU A 1 72 ? -3.532 3.854 -3.092 1.00 75.62 72 LEU A N 1
ATOM 581 C CA . LEU A 1 72 ? -4.279 5.080 -2.784 1.00 75.62 72 LEU A CA 1
ATOM 582 C C . LEU A 1 72 ? -4.972 5.662 -4.022 1.00 75.62 72 LEU A C 1
ATOM 584 O O . LEU A 1 72 ? -6.088 6.173 -3.943 1.00 75.62 72 LEU A O 1
ATOM 588 N N . ILE A 1 73 ? -4.317 5.537 -5.178 1.00 73.44 73 ILE A N 1
ATOM 589 C CA . ILE A 1 73 ? -4.825 6.007 -6.473 1.00 73.44 73 ILE A CA 1
ATOM 590 C C . ILE A 1 73 ? -6.216 5.413 -6.790 1.00 73.44 73 ILE A C 1
ATOM 592 O O . ILE A 1 73 ? -7.114 6.180 -7.136 1.00 73.44 73 ILE A O 1
ATOM 596 N N . PRO A 1 74 ? -6.455 4.098 -6.627 1.00 69.94 74 PRO A N 1
ATOM 597 C CA . PRO A 1 74 ? -7.744 3.481 -6.915 1.00 69.94 74 PRO A CA 1
ATOM 598 C C . PRO A 1 74 ? -8.834 3.944 -5.946 1.00 69.94 74 PRO A C 1
ATOM 600 O O . PRO A 1 74 ? -9.910 4.325 -6.395 1.00 69.94 74 PRO A O 1
ATOM 603 N N . ALA A 1 75 ? -8.551 3.991 -4.638 1.00 69.69 75 ALA A N 1
ATOM 604 C CA . ALA A 1 75 ? -9.517 4.412 -3.620 1.00 69.69 75 ALA A CA 1
ATOM 605 C C . ALA A 1 75 ? -10.070 5.826 -3.869 1.00 69.69 75 ALA A C 1
ATOM 607 O O . ALA A 1 75 ? -11.267 6.062 -3.709 1.00 69.69 75 ALA A O 1
ATOM 608 N N . GLU A 1 76 ? -9.219 6.765 -4.291 1.00 75.56 76 GLU A N 1
ATOM 609 C CA . GLU A 1 76 ? -9.666 8.116 -4.636 1.00 75.56 76 GLU A CA 1
ATOM 610 C C . GLU A 1 76 ? -10.365 8.154 -5.999 1.00 75.56 76 GLU A C 1
ATOM 612 O O . GLU A 1 76 ? -11.443 8.735 -6.117 1.00 75.56 76 GLU A O 1
ATOM 617 N N . LEU A 1 77 ? -9.824 7.476 -7.019 1.00 73.19 77 LEU A N 1
ATOM 618 C CA . LEU A 1 77 ? -10.443 7.423 -8.348 1.00 73.19 77 LEU A CA 1
ATOM 619 C C . LEU A 1 77 ? -11.843 6.800 -8.317 1.00 73.19 77 LEU A C 1
ATOM 621 O O . LEU A 1 77 ? -12.730 7.263 -9.036 1.00 73.19 77 LEU A O 1
ATOM 625 N N . PHE A 1 78 ? -12.082 5.785 -7.486 1.00 71.69 78 PHE A N 1
ATOM 626 C CA . PHE A 1 78 ? -13.385 5.125 -7.405 1.00 71.69 78 PHE A CA 1
ATOM 627 C C . PHE A 1 78 ? -14.482 6.009 -6.818 1.00 71.69 78 PHE A C 1
ATOM 629 O O . PHE A 1 78 ? -15.627 5.898 -7.253 1.00 71.69 78 PHE A O 1
ATOM 636 N N . LYS A 1 79 ? -14.158 6.955 -5.929 1.00 72.62 79 LYS A N 1
ATOM 637 C CA . LYS A 1 79 ? -15.143 7.929 -5.420 1.00 72.62 79 LYS A CA 1
ATOM 638 C C . LYS A 1 79 ? -15.706 8.815 -6.530 1.00 72.62 79 LYS A C 1
ATOM 640 O O . LYS A 1 79 ? -16.882 9.160 -6.493 1.00 72.62 79 LYS A O 1
ATOM 645 N N . PHE A 1 80 ? -14.881 9.161 -7.518 1.00 73.44 80 PHE A N 1
ATOM 646 C CA . PHE A 1 80 ? -15.282 10.011 -8.641 1.00 73.44 80 PHE A CA 1
ATOM 647 C C . PHE A 1 80 ? -15.851 9.218 -9.813 1.00 73.44 80 PHE A C 1
ATOM 649 O O . PHE A 1 80 ? -16.761 9.685 -10.485 1.00 73.44 80 PHE A O 1
ATOM 656 N N . THR A 1 81 ? -15.320 8.025 -10.077 1.00 71.62 81 THR A N 1
ATOM 657 C CA . THR A 1 81 ? -15.702 7.238 -11.258 1.00 71.62 81 THR A CA 1
ATOM 658 C C . THR A 1 81 ? -16.972 6.424 -11.039 1.00 71.62 81 THR A C 1
ATOM 660 O O . THR A 1 81 ? -17.788 6.347 -11.954 1.00 71.62 81 THR A O 1
ATOM 663 N N . ARG A 1 82 ? -17.195 5.870 -9.836 1.00 70.75 82 ARG A N 1
ATOM 664 C CA . ARG A 1 82 ? -18.362 5.022 -9.522 1.00 70.75 82 ARG A CA 1
ATOM 665 C C . ARG A 1 82 ? -19.715 5.730 -9.720 1.00 70.75 82 ARG A C 1
ATOM 667 O O . ARG A 1 82 ? -20.602 5.090 -10.269 1.00 70.75 82 ARG A O 1
ATOM 674 N N . PRO A 1 83 ? -19.891 7.022 -9.374 1.00 75.44 83 PRO A N 1
ATOM 675 C CA . PRO A 1 83 ? -21.145 7.740 -9.640 1.00 75.44 83 PRO A CA 1
ATOM 676 C C . PRO A 1 83 ? -21.420 8.032 -11.124 1.00 75.44 83 PRO A C 1
ATOM 678 O O . PRO A 1 83 ? -22.549 8.346 -11.479 1.00 75.44 83 PRO A O 1
ATOM 681 N N . ILE A 1 84 ? -20.394 7.980 -11.979 1.00 74.25 84 ILE A N 1
ATOM 682 C CA . ILE A 1 84 ? -20.462 8.358 -13.405 1.00 74.25 84 ILE A CA 1
ATOM 683 C C . ILE A 1 84 ? -20.488 7.099 -14.297 1.00 74.25 84 ILE A C 1
ATOM 685 O O . ILE A 1 84 ? -20.556 7.188 -15.522 1.00 74.25 84 ILE A O 1
ATOM 689 N N . LEU A 1 85 ? -20.418 5.906 -13.698 1.00 70.62 85 LEU A N 1
ATOM 690 C CA . LEU A 1 85 ? -20.509 4.642 -14.419 1.00 70.62 85 LEU A CA 1
ATOM 691 C C . LEU A 1 85 ? -21.928 4.477 -14.992 1.00 70.62 85 LEU A C 1
ATOM 693 O O . LEU A 1 85 ? -22.888 4.468 -14.221 1.00 70.62 85 LEU A O 1
ATOM 697 N N . PRO A 1 86 ? -22.085 4.341 -16.321 1.00 71.62 86 PRO A N 1
ATOM 698 C CA . PRO A 1 86 ? -23.389 4.059 -16.903 1.00 71.62 86 PRO A CA 1
ATOM 699 C C . PRO A 1 86 ? -23.844 2.644 -16.527 1.00 71.62 86 PRO A C 1
ATOM 701 O O . PRO A 1 86 ? -23.033 1.723 -16.451 1.00 71.62 86 PRO A O 1
ATOM 704 N N . GLU A 1 87 ? -25.153 2.466 -16.338 1.00 68.38 87 GLU A N 1
ATOM 705 C CA . GLU A 1 87 ? -25.759 1.170 -15.984 1.00 68.38 87 GLU A CA 1
ATOM 706 C C . GLU A 1 87 ? -25.601 0.112 -17.090 1.00 68.38 87 GLU A C 1
ATOM 708 O O . GLU A 1 87 ? -25.656 -1.088 -16.823 1.00 68.38 87 GLU A O 1
ATOM 713 N N . ALA A 1 88 ? -25.378 0.545 -18.335 1.00 64.88 88 ALA A N 1
ATOM 714 C CA . ALA A 1 88 ? -25.129 -0.323 -19.476 1.00 64.88 88 ALA A CA 1
ATOM 715 C C . ALA A 1 88 ? -24.235 0.356 -20.525 1.00 64.88 88 ALA A C 1
ATOM 717 O O . ALA A 1 88 ? -24.280 1.571 -20.724 1.00 64.88 88 ALA A O 1
ATOM 718 N N . GLY A 1 89 ? -23.468 -0.460 -21.253 1.00 64.75 89 GLY A N 1
ATOM 719 C CA . GLY A 1 89 ? -22.621 -0.019 -22.361 1.00 64.75 89 GLY A CA 1
ATOM 720 C C . GLY A 1 89 ? -21.196 0.372 -21.957 1.00 64.75 89 GLY A C 1
ATOM 721 O O . GLY A 1 89 ? -20.854 0.519 -20.787 1.00 64.75 89 GLY A O 1
ATOM 722 N N . PHE A 1 90 ? -20.333 0.512 -22.963 1.00 69.31 90 PHE A N 1
ATOM 723 C CA . PHE A 1 90 ? -18.950 0.935 -22.766 1.00 69.31 90 PHE A CA 1
ATOM 724 C C . PHE A 1 90 ? -18.867 2.461 -22.673 1.00 69.31 90 PHE A C 1
ATOM 726 O O . PHE A 1 90 ? -19.341 3.172 -23.556 1.00 69.31 90 PHE A O 1
ATOM 733 N N . ALA A 1 91 ? -18.203 2.959 -21.633 1.00 72.94 91 ALA A N 1
ATOM 734 C CA . ALA A 1 91 ? -17.882 4.376 -21.480 1.00 72.94 91 ALA A CA 1
ATOM 735 C C . ALA A 1 91 ? -16.405 4.556 -21.103 1.00 72.94 91 ALA A C 1
ATOM 737 O O . ALA A 1 91 ? -15.879 3.712 -20.376 1.00 72.94 91 ALA A O 1
ATOM 738 N N . PRO A 1 92 ? -15.745 5.661 -21.505 1.00 74.31 92 PRO A N 1
ATOM 739 C CA . PRO A 1 92 ? -14.331 5.925 -21.206 1.00 74.31 92 PRO A CA 1
ATOM 740 C C . PRO A 1 92 ? -13.954 5.801 -19.721 1.00 74.31 92 PRO A C 1
ATOM 742 O O . PRO A 1 92 ? -12.834 5.415 -19.393 1.00 74.31 92 PRO A O 1
ATOM 745 N N . VAL A 1 93 ? -14.908 6.051 -18.818 1.00 73.06 93 VAL A N 1
ATOM 746 C CA . VAL A 1 93 ? -14.759 5.857 -17.366 1.00 73.06 93 VAL A CA 1
ATOM 747 C C . VAL A 1 93 ? -14.357 4.421 -16.988 1.00 73.06 93 VAL A C 1
ATOM 749 O O . VAL A 1 93 ? -13.601 4.230 -16.039 1.00 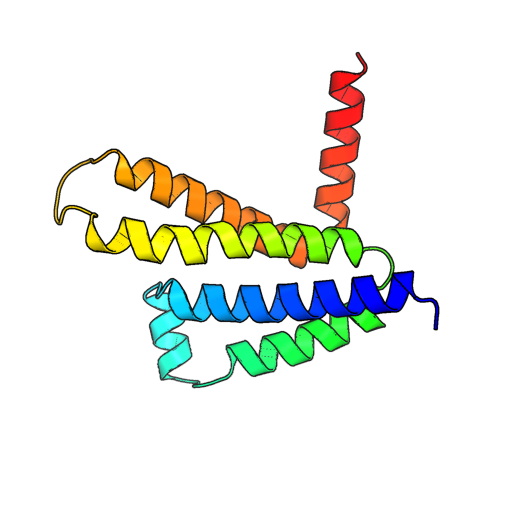73.06 93 VAL A O 1
ATOM 752 N N . HIS A 1 94 ? -14.756 3.413 -17.772 1.00 72.31 94 HIS A N 1
ATOM 753 C CA . HIS A 1 94 ? -14.370 2.015 -17.562 1.00 72.31 94 HIS A CA 1
ATOM 754 C C . HIS A 1 94 ? -12.868 1.792 -17.752 1.00 72.31 94 HIS A C 1
ATOM 756 O O . HIS A 1 94 ? -12.276 0.987 -17.041 1.00 72.31 94 HIS A O 1
ATOM 762 N N . VAL A 1 95 ? -12.224 2.524 -18.667 1.00 79.69 95 VAL A N 1
ATOM 763 C CA . VAL A 1 95 ? -10.768 2.433 -18.866 1.00 79.69 95 VAL A CA 1
ATOM 764 C C . VAL A 1 95 ? -10.038 2.955 -17.630 1.00 79.69 95 VAL A C 1
ATOM 766 O O . VAL A 1 95 ? -9.096 2.324 -17.160 1.00 79.69 95 VAL A O 1
ATOM 769 N N . ILE A 1 96 ? -10.516 4.060 -17.052 1.00 78.25 96 ILE A N 1
ATOM 770 C CA . ILE A 1 96 ? -9.958 4.644 -15.822 1.00 78.25 96 ILE A CA 1
ATOM 771 C C . ILE A 1 96 ? -10.113 3.667 -14.649 1.00 78.25 96 ILE A C 1
ATOM 773 O O . ILE A 1 96 ? -9.169 3.449 -13.893 1.00 78.25 96 ILE A O 1
ATOM 777 N N . VAL A 1 97 ? -11.277 3.027 -14.544 1.00 76.12 97 VAL A N 1
ATOM 778 C CA . VAL A 1 97 ? -11.576 1.987 -13.548 1.00 76.12 97 VAL A CA 1
ATOM 779 C C . VAL A 1 97 ? -10.653 0.776 -13.696 1.00 76.12 97 VAL A C 1
ATOM 781 O O . VAL A 1 97 ? -10.095 0.306 -12.708 1.00 76.12 97 VAL A O 1
ATOM 784 N N . VAL A 1 98 ? -10.434 0.288 -14.919 1.00 80.88 98 VAL A N 1
ATOM 785 C CA . VAL A 1 98 ? -9.515 -0.832 -15.181 1.00 80.88 98 VAL A CA 1
ATOM 786 C C . VAL A 1 98 ? -8.081 -0.464 -14.803 1.00 80.88 98 VAL A C 1
ATOM 788 O O . VAL A 1 98 ? -7.405 -1.249 -14.141 1.00 80.88 98 VAL A O 1
ATOM 791 N N . VAL A 1 99 ? -7.622 0.737 -15.164 1.00 81.06 99 VAL A N 1
ATOM 792 C CA . VAL A 1 99 ? -6.293 1.227 -14.770 1.00 81.06 99 VAL A CA 1
ATOM 793 C C . VAL A 1 99 ? -6.175 1.290 -13.248 1.00 81.06 99 VAL A C 1
ATOM 795 O O . VAL A 1 99 ? -5.187 0.804 -12.702 1.00 81.06 99 VAL A O 1
ATOM 798 N N . ALA A 1 100 ? -7.190 1.805 -12.553 1.00 78.12 100 ALA A N 1
ATOM 799 C CA . ALA A 1 100 ? -7.232 1.825 -11.095 1.00 78.12 100 ALA A CA 1
ATOM 800 C C . ALA A 1 100 ? -7.105 0.408 -10.499 1.00 78.12 100 ALA A C 1
ATOM 802 O O . ALA A 1 100 ? -6.254 0.184 -9.642 1.00 78.12 100 ALA A O 1
ATOM 803 N N . TYR A 1 101 ? -7.845 -0.582 -11.006 1.00 77.81 101 TYR A N 1
ATOM 804 C CA . TYR A 1 101 ? -7.706 -1.973 -10.553 1.00 77.81 101 TYR A CA 1
ATOM 805 C C . TYR A 1 101 ? -6.312 -2.558 -10.800 1.00 77.81 101 TYR A C 1
ATOM 807 O O . TYR A 1 101 ? -5.771 -3.252 -9.940 1.00 77.81 101 TYR A O 1
ATOM 815 N N . ILE A 1 102 ? -5.700 -2.271 -11.950 1.00 83.94 102 ILE A N 1
ATOM 816 C CA . ILE A 1 102 ? -4.334 -2.723 -12.243 1.00 83.94 102 ILE A CA 1
ATOM 817 C C . ILE A 1 102 ? -3.352 -2.134 -11.221 1.00 83.94 102 ILE A C 1
ATOM 819 O O . ILE A 1 102 ? -2.508 -2.862 -10.697 1.00 83.94 102 ILE A O 1
ATOM 823 N N . LEU A 1 103 ? -3.480 -0.844 -10.894 1.00 83.44 103 LEU A N 1
ATOM 824 C CA . LEU A 1 103 ? -2.633 -0.192 -9.892 1.00 83.44 103 LEU A CA 1
ATOM 825 C C . LEU A 1 103 ? -2.850 -0.771 -8.487 1.00 83.44 103 LEU A C 1
ATOM 827 O O . LEU A 1 103 ? -1.860 -1.015 -7.800 1.00 83.44 103 LEU A O 1
ATOM 831 N N . ALA A 1 104 ? -4.094 -1.074 -8.101 1.00 80.25 104 ALA A N 1
ATOM 832 C CA . ALA A 1 104 ? -4.409 -1.756 -6.843 1.00 80.25 104 ALA A CA 1
ATOM 833 C C . ALA A 1 104 ? -3.712 -3.122 -6.752 1.00 80.25 104 ALA A C 1
ATOM 835 O O . ALA A 1 104 ? -3.004 -3.422 -5.792 1.00 80.25 104 ALA A O 1
ATOM 836 N N . ILE A 1 105 ? -3.842 -3.950 -7.793 1.00 83.00 105 ILE A N 1
ATOM 837 C CA . ILE A 1 105 ? -3.231 -5.286 -7.833 1.00 83.00 105 ILE A CA 1
ATOM 838 C C . ILE A 1 105 ? -1.705 -5.180 -7.749 1.00 83.00 105 ILE A C 1
ATOM 840 O O . ILE A 1 105 ? -1.073 -5.915 -6.987 1.00 83.00 105 ILE A O 1
ATOM 844 N N . ILE A 1 106 ? -1.107 -4.253 -8.502 1.00 85.31 106 ILE A N 1
ATOM 845 C CA . ILE A 1 106 ? 0.338 -4.005 -8.473 1.00 85.31 106 ILE A CA 1
ATOM 846 C C . ILE A 1 106 ? 0.773 -3.542 -7.078 1.00 85.31 106 ILE A C 1
ATOM 848 O O . ILE A 1 106 ? 1.741 -4.086 -6.543 1.00 85.31 106 ILE A O 1
ATOM 852 N N . GLY A 1 107 ? 0.052 -2.592 -6.477 1.00 84.50 107 GLY A N 1
ATOM 853 C CA . GLY A 1 107 ? 0.289 -2.080 -5.129 1.00 84.50 107 GLY A CA 1
ATOM 854 C C . GLY A 1 107 ? 0.272 -3.193 -4.089 1.00 84.50 107 GLY A C 1
ATOM 855 O O . GLY A 1 107 ? 1.264 -3.405 -3.391 1.00 84.50 107 GLY A O 1
ATOM 856 N N . MET A 1 108 ? -0.799 -3.985 -4.062 1.00 84.00 108 MET A N 1
ATOM 857 C CA . MET A 1 108 ? -0.963 -5.100 -3.133 1.00 84.00 108 MET A CA 1
ATOM 858 C C . MET A 1 108 ? 0.136 -6.149 -3.327 1.00 84.00 108 MET A C 1
ATOM 860 O O . MET A 1 108 ? 0.793 -6.562 -2.367 1.00 84.00 108 MET A O 1
ATOM 864 N N . TYR A 1 109 ? 0.409 -6.533 -4.576 1.00 85.38 109 TYR A N 1
ATOM 865 C CA . TYR A 1 109 ? 1.467 -7.486 -4.895 1.00 85.38 109 TYR A CA 1
ATOM 866 C C . TYR A 1 109 ? 2.838 -6.994 -4.432 1.00 85.38 109 TYR A C 1
ATOM 868 O O . TYR A 1 109 ? 3.588 -7.740 -3.801 1.00 85.38 109 TYR A O 1
ATOM 876 N N . GLY A 1 110 ? 3.171 -5.735 -4.710 1.00 84.25 110 GLY A N 1
ATOM 877 C CA . GLY A 1 110 ? 4.446 -5.151 -4.320 1.00 84.25 110 GLY A CA 1
ATOM 878 C C . GLY A 1 110 ? 4.574 -4.927 -2.814 1.00 84.25 110 GLY A C 1
ATOM 879 O O . GLY A 1 110 ? 5.675 -5.033 -2.272 1.00 84.25 110 GLY A O 1
ATOM 880 N N . MET A 1 111 ? 3.460 -4.699 -2.115 1.00 84.12 111 MET A N 1
ATOM 881 C CA . MET A 1 111 ? 3.436 -4.656 -0.658 1.00 84.12 111 MET A CA 1
ATOM 882 C C . MET A 1 111 ? 3.738 -6.018 -0.042 1.00 84.12 111 MET A C 1
ATOM 884 O O . MET A 1 111 ? 4.448 -6.039 0.956 1.00 84.12 111 MET A O 1
ATOM 888 N N . PHE A 1 112 ? 3.278 -7.141 -0.607 1.00 84.19 112 PHE A N 1
ATOM 889 C CA . PHE A 1 112 ? 3.592 -8.486 -0.097 1.00 84.19 112 PHE A CA 1
ATOM 890 C C . PHE A 1 112 ? 4.960 -9.009 -0.559 1.00 84.19 112 PHE A C 1
ATOM 892 O O . PHE A 1 112 ? 5.708 -9.562 0.255 1.00 84.19 112 PHE A O 1
ATOM 899 N N . TYR A 1 113 ? 5.310 -8.777 -1.828 1.00 84.88 113 TYR A N 1
ATOM 900 C CA . TYR A 1 113 ? 6.475 -9.337 -2.521 1.00 84.88 113 TYR A CA 1
ATOM 901 C C . TYR A 1 113 ? 7.437 -8.251 -3.056 1.00 84.88 113 TYR A C 1
ATOM 903 O O . TYR A 1 113 ? 7.761 -8.242 -4.249 1.00 84.88 113 TYR A O 1
ATOM 911 N N . PRO A 1 114 ? 7.958 -7.341 -2.210 1.00 84.75 114 PRO A N 1
ATOM 912 C CA . PRO A 1 114 ? 8.747 -6.191 -2.664 1.00 84.75 114 PRO A CA 1
ATOM 913 C C . PRO A 1 114 ? 10.045 -6.577 -3.389 1.00 84.75 114 PRO A C 1
ATOM 915 O O . PRO A 1 114 ? 10.474 -5.871 -4.296 1.00 84.75 114 PRO A O 1
ATOM 918 N N . TRP A 1 115 ? 10.651 -7.723 -3.061 1.00 86.88 115 TRP A N 1
ATOM 919 C CA . TRP A 1 115 ? 11.864 -8.210 -3.735 1.00 86.88 115 TRP A CA 1
ATOM 920 C C . TRP A 1 115 ? 11.635 -8.521 -5.219 1.00 86.88 115 TRP A C 1
ATOM 922 O O . TRP A 1 115 ? 12.546 -8.381 -6.032 1.00 86.88 115 TRP A O 1
ATOM 932 N N . LYS A 1 116 ? 10.414 -8.922 -5.601 1.00 86.94 116 LYS A N 1
ATOM 933 C CA . LYS A 1 116 ? 10.070 -9.151 -7.009 1.00 86.94 116 LYS A CA 1
ATOM 934 C C . LYS A 1 116 ? 9.955 -7.836 -7.775 1.00 86.94 116 LYS A C 1
ATOM 936 O O . LYS A 1 116 ? 10.382 -7.780 -8.925 1.00 86.94 116 LYS A O 1
ATOM 941 N N . ILE A 1 117 ? 9.440 -6.787 -7.129 1.00 87.12 117 ILE A N 1
ATOM 942 C CA . ILE A 1 117 ? 9.381 -5.435 -7.700 1.00 87.12 117 ILE A CA 1
ATOM 943 C C . ILE A 1 117 ? 10.792 -4.888 -7.904 1.00 87.12 117 ILE A C 1
ATOM 945 O O . ILE A 1 117 ? 11.123 -4.450 -9.001 1.00 87.12 117 ILE A O 1
ATOM 949 N N . GLU A 1 118 ? 11.657 -4.988 -6.895 1.00 85.50 118 GLU A N 1
ATOM 950 C CA . GLU A 1 118 ? 13.059 -4.562 -6.999 1.00 85.50 118 GLU A CA 1
ATOM 951 C C . GLU A 1 118 ? 13.800 -5.295 -8.126 1.00 85.50 118 GLU A C 1
ATOM 953 O O . GLU A 1 118 ? 14.513 -4.670 -8.917 1.00 85.50 118 GLU A O 1
ATOM 958 N N . ALA A 1 119 ? 13.590 -6.609 -8.261 1.00 87.94 119 ALA A N 1
ATOM 959 C CA . ALA A 1 119 ? 14.181 -7.393 -9.341 1.00 87.94 119 ALA A CA 1
ATOM 960 C C . ALA A 1 119 ? 13.652 -6.976 -10.725 1.00 87.94 119 ALA A C 1
ATOM 962 O O . ALA A 1 119 ? 14.428 -6.879 -11.677 1.00 87.94 119 ALA A O 1
ATOM 963 N N . ALA A 1 120 ? 12.348 -6.709 -10.850 1.00 86.75 120 ALA A N 1
ATOM 964 C CA . ALA A 1 120 ? 11.740 -6.243 -12.094 1.00 86.75 120 ALA A CA 1
ATOM 965 C C . ALA A 1 120 ? 12.257 -4.853 -12.498 1.00 86.75 120 ALA A C 1
ATOM 967 O O . ALA A 1 120 ? 12.666 -4.665 -13.643 1.00 86.75 120 ALA A O 1
ATOM 968 N N . LEU A 1 121 ? 12.320 -3.910 -11.553 1.00 86.06 121 LEU A N 1
ATOM 969 C CA . LEU A 1 121 ? 12.871 -2.569 -11.770 1.00 86.06 121 LEU A CA 1
ATOM 970 C C . LEU A 1 121 ? 14.346 -2.623 -12.175 1.00 86.06 121 LEU A C 1
ATOM 972 O O . LEU A 1 121 ? 14.758 -1.920 -13.093 1.00 86.06 121 LEU A O 1
ATOM 976 N N . SER A 1 122 ? 15.129 -3.504 -11.548 1.00 88.44 122 SER A N 1
ATOM 977 C CA . SER A 1 122 ? 16.539 -3.704 -11.904 1.00 88.44 122 SER A CA 1
ATOM 978 C C . SER A 1 122 ? 16.698 -4.214 -13.341 1.00 88.44 122 SER A C 1
ATOM 980 O O . SER A 1 122 ? 17.567 -3.740 -14.072 1.00 88.44 122 SER A O 1
ATOM 982 N N . LYS A 1 123 ? 15.833 -5.141 -13.779 1.00 88.88 123 LYS A N 1
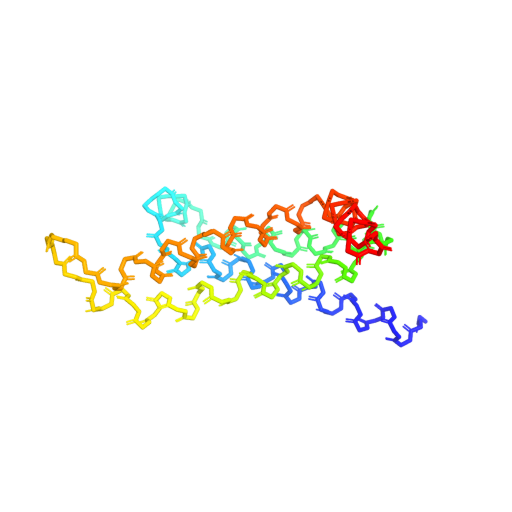ATOM 983 C CA . LYS A 1 123 ? 15.815 -5.641 -15.165 1.00 88.88 123 LYS A CA 1
ATOM 984 C C . LYS A 1 123 ? 15.398 -4.563 -16.167 1.00 88.88 123 LYS A C 1
ATOM 986 O O . LYS A 1 123 ? 16.030 -4.442 -17.211 1.00 88.88 123 LYS A O 1
ATOM 991 N N . LEU A 1 124 ? 14.378 -3.768 -15.842 1.00 86.25 124 LEU A N 1
ATOM 992 C CA . LEU A 1 124 ? 13.937 -2.630 -16.655 1.00 86.25 124 LEU A CA 1
ATOM 993 C C . LEU A 1 124 ? 15.053 -1.596 -16.816 1.00 86.25 124 LEU A C 1
ATOM 995 O O . LEU A 1 124 ? 15.390 -1.223 -17.935 1.00 86.25 124 LEU A O 1
ATOM 999 N N . ALA A 1 125 ? 15.688 -1.191 -15.716 1.00 86.88 125 ALA A N 1
ATOM 1000 C CA . ALA A 1 125 ? 16.802 -0.247 -15.748 1.00 86.88 125 ALA A CA 1
ATOM 1001 C C . ALA A 1 125 ? 17.986 -0.765 -16.583 1.00 86.88 125 ALA A C 1
ATOM 1003 O O . ALA A 1 125 ? 18.632 0.013 -17.281 1.00 86.88 125 ALA A O 1
ATOM 1004 N N . ALA A 1 126 ? 18.261 -2.073 -16.545 1.00 85.19 126 ALA A N 1
ATOM 1005 C CA . ALA A 1 126 ? 19.285 -2.694 -17.382 1.00 85.19 126 ALA A CA 1
ATOM 1006 C C . ALA A 1 126 ? 18.909 -2.716 -18.875 1.00 85.19 126 ALA A C 1
ATOM 1008 O O . ALA A 1 126 ? 19.794 -2.594 -19.718 1.00 85.19 126 ALA A O 1
ATOM 1009 N N . ALA A 1 127 ? 17.621 -2.848 -19.206 1.00 84.69 127 ALA A N 1
ATOM 1010 C CA . ALA A 1 127 ? 17.136 -2.799 -20.584 1.00 84.69 127 ALA A CA 1
ATOM 1011 C C . ALA A 1 127 ? 17.214 -1.385 -21.185 1.00 84.69 127 ALA A C 1
ATOM 1013 O O . ALA A 1 127 ? 17.575 -1.256 -22.345 1.00 84.69 127 ALA A O 1
ATOM 1014 N N . PHE A 1 128 ? 16.950 -0.339 -20.393 1.00 77.19 128 PHE A N 1
ATOM 1015 C CA . PHE A 1 128 ? 17.030 1.068 -20.827 1.00 77.19 128 PHE A CA 1
ATOM 1016 C C . PHE A 1 128 ? 18.454 1.640 -20.913 1.00 77.19 128 PHE A C 1
ATOM 1018 O O . PHE A 1 128 ? 18.637 2.746 -21.413 1.00 77.19 128 PHE A O 1
ATOM 1025 N N . ARG A 1 129 ? 19.462 0.934 -20.384 1.00 75.12 129 ARG A N 1
ATOM 1026 C CA . ARG A 1 129 ? 20.883 1.311 -20.515 1.00 75.12 129 ARG A CA 1
ATOM 1027 C C . ARG A 1 129 ? 21.564 0.713 -21.751 1.00 75.12 129 ARG A C 1
ATOM 1029 O O . ARG A 1 129 ? 22.747 0.982 -21.950 1.00 75.12 129 ARG A O 1
ATOM 1036 N N . LYS A 1 130 ? 20.864 -0.127 -22.511 1.00 53.16 130 LYS A N 1
ATOM 1037 C CA . LYS A 1 130 ? 21.298 -0.602 -23.828 1.00 53.16 130 LYS A CA 1
ATOM 1038 C C . LYS A 1 130 ? 20.729 0.303 -24.906 1.00 53.16 130 LYS A C 1
ATOM 1040 O O . LYS A 1 130 ? 21.439 0.463 -25.918 1.00 53.16 130 LYS A O 1
#

Radius of gyration: 16.78 Å; chains: 1; bounding box: 47×21×40 Å

Sequence (130 aa):
MNCKKLLTVFLVALAWFWAAYECHTIGIDVFDMLLKRFPGQLWIMAGVLTYLTVIWMPKNLLTRAIMGIFMLIPAELFKFTRPILPEAGFAPVHVIVVVAYILAIIGMYGMFYPWKIEAALSKLAAAFRK